Protein AF-A0A4Y2IUC2-F1 (afdb_monomer_lite)

Organism: Araneus ventricosus (NCBI:txid182803)

Radius of gyration: 19.15 Å; chains: 1; bounding box: 44×41×30 Å

Secondary structure (DSSP, 8-state):
-EEE--SS--EEETTEEE----EEESS--SEEEEEEE--TT-SB-EEEEEEE--PPP-TT------HHHHHHHHHHS--SS---SSHHHHHTT-

Structure (mmCIF, N/CA/C/O backbone):
data_AF-A0A4Y2IUC2-F1
#
_entry.id   AF-A0A4Y2IUC2-F1
#
loop_
_atom_site.group_PDB
_atom_site.id
_atom_site.type_symbol
_atom_site.label_atom_id
_atom_site.label_alt_id
_atom_site.label_comp_id
_atom_site.label_asym_id
_atom_site.label_entity_id
_atom_site.label_seq_id
_atom_site.pdbx_PDB_ins_code
_atom_site.Cartn_x
_atom_site.Cartn_y
_atom_site.Cartn_z
_atom_site.occupancy
_atom_site.B_iso_or_equiv
_atom_site.auth_seq_id
_atom_site.auth_comp_id
_atom_site.auth_asym_id
_atom_site.auth_atom_id
_atom_site.pdbx_PDB_model_num
ATOM 1 N N . MET A 1 1 ? -12.168 -16.362 12.100 1.00 56.31 1 MET A N 1
ATOM 2 C CA . MET A 1 1 ? -10.941 -15.839 11.464 1.00 56.31 1 MET A CA 1
ATOM 3 C C . MET A 1 1 ? -11.319 -15.562 10.030 1.00 56.31 1 MET A C 1
ATOM 5 O O . MET A 1 1 ? -11.787 -16.493 9.390 1.00 56.31 1 MET A O 1
ATOM 9 N N . ASN A 1 2 ? -11.204 -14.314 9.580 1.00 64.19 2 ASN A N 1
ATOM 10 C CA . ASN A 1 2 ? -11.553 -13.950 8.209 1.00 64.19 2 ASN A CA 1
ATOM 11 C C . ASN A 1 2 ? -10.262 -13.592 7.476 1.00 64.19 2 ASN A C 1
ATOM 13 O O . ASN A 1 2 ? -9.451 -12.812 7.979 1.00 64.19 2 ASN A O 1
ATOM 17 N N . ILE A 1 3 ? -10.072 -14.220 6.321 1.00 66.69 3 ILE A N 1
ATOM 18 C CA . ILE A 1 3 ? -8.996 -13.924 5.383 1.00 66.69 3 ILE A CA 1
ATOM 19 C C . ILE A 1 3 ? -9.595 -12.968 4.358 1.00 66.69 3 ILE A C 1
ATOM 21 O O . ILE A 1 3 ? -10.631 -13.277 3.771 1.00 66.69 3 ILE A O 1
ATOM 25 N N . ILE A 1 4 ? -8.983 -11.798 4.204 1.00 70.06 4 ILE A N 1
ATOM 26 C CA . ILE A 1 4 ? -9.424 -10.771 3.264 1.00 70.06 4 ILE A CA 1
ATOM 27 C C . ILE A 1 4 ? -8.305 -10.613 2.237 1.00 70.06 4 ILE A C 1
ATOM 29 O O . ILE A 1 4 ? -7.183 -10.272 2.607 1.00 70.06 4 ILE A O 1
ATOM 33 N N . ASP A 1 5 ? -8.612 -10.862 0.966 1.00 70.75 5 ASP A N 1
ATOM 34 C CA . ASP A 1 5 ? -7.639 -10.869 -0.126 1.00 70.75 5 ASP A CA 1
ATOM 35 C C . ASP A 1 5 ? -8.281 -10.311 -1.415 1.00 70.75 5 ASP A C 1
ATOM 37 O O . ASP A 1 5 ? -9.448 -10.610 -1.669 1.00 70.75 5 ASP A O 1
ATOM 41 N N . PRO A 1 6 ? -7.590 -9.484 -2.219 1.00 65.56 6 PRO A N 1
ATOM 42 C CA . PRO A 1 6 ? -7.981 -9.151 -3.582 1.00 65.56 6 PRO A CA 1
ATOM 43 C C . PRO A 1 6 ? -7.973 -10.386 -4.478 1.00 65.56 6 PRO A C 1
ATOM 45 O O . PRO A 1 6 ? -7.137 -11.274 -4.335 1.00 65.56 6 PRO A O 1
ATOM 48 N N . GLU A 1 7 ? -8.857 -10.387 -5.469 1.00 68.44 7 GLU A N 1
ATOM 49 C CA . GLU A 1 7 ? -8.986 -11.482 -6.439 1.00 68.44 7 GLU A CA 1
ATOM 50 C C . GLU A 1 7 ? -7.811 -11.567 -7.433 1.00 68.44 7 GLU A C 1
ATOM 52 O O . GLU A 1 7 ? -7.665 -12.554 -8.153 1.00 68.44 7 GLU A O 1
ATOM 57 N N . THR A 1 8 ? -6.964 -10.539 -7.489 1.00 68.50 8 THR A N 1
ATOM 58 C CA . THR A 1 8 ? -5.874 -10.392 -8.457 1.00 68.50 8 THR A CA 1
ATOM 59 C C . THR A 1 8 ? -4.507 -10.770 -7.871 1.00 68.50 8 THR A C 1
ATOM 61 O O . THR A 1 8 ? -4.202 -10.428 -6.724 1.00 68.50 8 THR A O 1
ATOM 64 N N . PRO A 1 9 ? -3.632 -11.429 -8.662 1.00 67.88 9 PRO A N 1
ATOM 65 C CA . PRO A 1 9 ? -2.240 -11.659 -8.286 1.00 67.88 9 PRO A CA 1
ATOM 66 C C . PRO A 1 9 ? -1.515 -10.355 -7.960 1.00 67.88 9 PRO A C 1
ATOM 68 O O . PRO A 1 9 ? -1.748 -9.333 -8.603 1.00 67.88 9 PRO A O 1
ATOM 71 N N . LYS A 1 10 ? -0.622 -10.406 -6.971 1.00 65.31 10 LYS A N 1
ATOM 72 C CA . LYS A 1 10 ? -0.003 -9.208 -6.387 1.00 65.31 10 LYS A CA 1
ATOM 73 C C . LYS A 1 10 ? 1.473 -9.117 -6.669 1.00 65.31 10 LYS A C 1
ATOM 75 O O . LYS A 1 10 ? 1.975 -8.027 -6.878 1.00 65.31 10 LYS A O 1
ATOM 80 N N . ARG A 1 11 ? 2.159 -10.252 -6.728 1.00 73.00 11 ARG A N 1
ATOM 81 C CA . ARG A 1 11 ? 3.558 -10.299 -7.125 1.00 73.00 11 ARG A CA 1
ATOM 82 C C . ARG A 1 11 ? 3.669 -10.793 -8.552 1.00 73.00 11 ARG A C 1
ATOM 84 O O . ARG A 1 11 ? 3.143 -11.864 -8.871 1.00 73.00 11 ARG A O 1
ATOM 91 N N . PHE A 1 12 ? 4.412 -10.053 -9.361 1.00 74.81 12 PHE A N 1
ATOM 92 C CA . PHE A 1 12 ? 4.716 -10.405 -10.739 1.00 74.81 12 PHE A CA 1
ATOM 93 C C . PHE A 1 12 ? 6.219 -10.593 -10.880 1.00 74.81 12 PHE A C 1
ATOM 95 O O . PHE A 1 12 ? 6.988 -9.645 -10.758 1.00 74.81 12 PHE A O 1
ATOM 102 N N . ASP A 1 13 ? 6.641 -11.828 -11.139 1.00 76.00 13 ASP A N 1
ATOM 103 C CA . ASP A 1 13 ? 8.029 -12.132 -11.466 1.00 76.00 13 ASP A CA 1
ATOM 104 C C . ASP A 1 13 ? 8.115 -12.879 -12.814 1.00 76.00 13 ASP A C 1
ATOM 106 O O . ASP A 1 13 ? 7.090 -13.301 -13.361 1.00 76.00 13 ASP A O 1
ATOM 110 N N . PRO A 1 14 ? 9.317 -13.067 -13.390 1.00 75.50 14 PRO A N 1
ATOM 111 C CA . PRO A 1 14 ? 9.468 -13.768 -14.669 1.00 75.50 14 PRO A CA 1
ATOM 112 C C . PRO A 1 14 ? 8.989 -15.231 -14.672 1.00 75.50 14 PRO A C 1
ATOM 114 O O . PRO A 1 14 ? 8.885 -15.837 -15.737 1.00 75.50 14 PRO A O 1
ATOM 117 N N . ARG A 1 15 ? 8.743 -15.825 -13.499 1.00 81.44 15 ARG A N 1
ATOM 118 C CA . ARG A 1 15 ? 8.278 -17.206 -13.309 1.00 81.44 15 ARG A CA 1
ATOM 119 C C . ARG A 1 15 ? 6.754 -17.280 -13.180 1.00 81.44 15 ARG A C 1
ATOM 121 O O . ARG A 1 15 ? 6.208 -18.375 -13.305 1.00 81.44 15 ARG A O 1
ATOM 128 N N . GLY A 1 16 ? 6.074 -16.156 -12.951 1.00 78.88 16 GLY A N 1
ATOM 129 C CA . GLY A 1 16 ? 4.618 -16.070 -12.942 1.00 78.88 16 GLY A CA 1
ATOM 130 C C . GLY A 1 16 ? 4.058 -15.067 -11.936 1.00 78.88 16 GLY A C 1
ATOM 131 O O . GLY A 1 16 ? 4.763 -14.251 -11.344 1.00 78.88 16 GLY A O 1
ATOM 132 N N . SER A 1 17 ? 2.740 -15.135 -11.760 1.00 81.25 17 SER A N 1
ATOM 133 C CA . SER A 1 17 ? 1.975 -14.286 -10.846 1.00 81.25 17 SER A CA 1
ATOM 134 C C . SER A 1 17 ? 1.643 -15.050 -9.565 1.00 81.25 17 SER A C 1
ATOM 136 O O . SER A 1 17 ? 1.203 -16.198 -9.634 1.00 81.25 17 SER A O 1
ATOM 138 N N . THR A 1 18 ? 1.814 -14.428 -8.395 1.00 80.19 18 THR A N 1
ATOM 139 C CA . THR A 1 18 ? 1.483 -15.058 -7.101 1.00 80.19 18 THR A CA 1
ATOM 140 C C . THR A 1 18 ? 0.687 -14.131 -6.181 1.00 80.19 18 THR A C 1
ATOM 142 O O . THR A 1 18 ? 0.781 -12.905 -6.263 1.00 80.19 18 THR A O 1
ATOM 145 N N . ILE A 1 19 ? -0.123 -14.734 -5.307 1.00 73.94 19 ILE A N 1
ATOM 146 C CA . ILE A 1 19 ? -0.872 -14.057 -4.243 1.00 73.94 19 ILE A CA 1
ATOM 147 C C . ILE A 1 19 ? -0.164 -14.392 -2.927 1.00 73.94 19 ILE A C 1
ATOM 149 O O . ILE A 1 19 ? -0.330 -15.490 -2.398 1.00 73.94 19 ILE A O 1
ATOM 153 N N . ILE A 1 20 ? 0.703 -13.494 -2.455 1.00 79.25 20 ILE A N 1
ATOM 154 C CA . ILE A 1 20 ? 1.494 -13.710 -1.227 1.00 79.25 20 ILE A CA 1
ATOM 155 C C . ILE A 1 20 ? 1.363 -12.592 -0.196 1.00 79.25 20 ILE A C 1
ATOM 157 O O . ILE A 1 20 ? 1.666 -12.807 0.975 1.00 79.25 20 ILE A O 1
ATOM 161 N N . ASP A 1 21 ? 0.886 -11.418 -0.595 1.00 73.25 21 ASP A N 1
ATOM 162 C CA . ASP A 1 21 ? 0.571 -10.350 0.346 1.00 73.25 21 ASP A CA 1
ATOM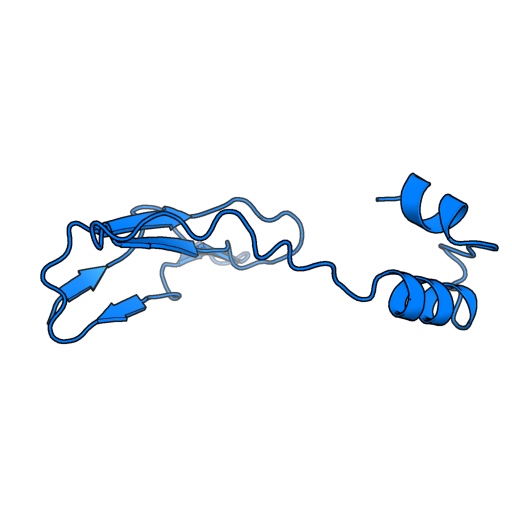 163 C C . ASP A 1 21 ? -0.845 -10.599 0.867 1.00 73.25 21 ASP A C 1
ATOM 165 O O . ASP A 1 21 ? -1.753 -10.755 0.065 1.00 73.25 21 ASP A O 1
ATOM 169 N N . LEU A 1 22 ? -1.075 -10.652 2.178 1.00 74.81 22 LEU A N 1
ATOM 170 C CA . LEU A 1 22 ? -2.399 -10.937 2.746 1.00 74.81 22 LEU A CA 1
ATOM 171 C C . LEU A 1 22 ? -2.623 -10.135 4.031 1.00 74.81 22 LEU A C 1
ATOM 173 O O . LEU A 1 22 ? -1.696 -9.963 4.823 1.00 74.81 22 LEU A O 1
ATOM 177 N N . ALA A 1 23 ? -3.862 -9.696 4.272 1.00 72.06 23 ALA A N 1
ATOM 178 C CA . ALA A 1 23 ? -4.284 -9.187 5.573 1.00 72.06 23 ALA A CA 1
ATOM 179 C C . ALA A 1 23 ? -5.078 -10.252 6.336 1.00 72.06 23 ALA A C 1
ATOM 181 O O . ALA A 1 23 ? -6.091 -10.776 5.868 1.00 72.06 23 ALA A O 1
ATOM 182 N N . VAL A 1 24 ? -4.624 -10.544 7.554 1.00 77.56 24 VAL A N 1
ATOM 183 C CA . VAL A 1 24 ? -5.295 -11.469 8.467 1.00 77.56 24 VAL A CA 1
ATOM 184 C C . VAL A 1 24 ? -5.940 -10.674 9.585 1.00 77.56 24 VAL A C 1
ATOM 186 O O . VAL A 1 24 ? -5.270 -9.909 10.279 1.00 77.56 24 VAL A O 1
ATOM 189 N N . ALA A 1 25 ? -7.236 -10.896 9.790 1.00 71.06 25 ALA A N 1
ATOM 190 C CA . ALA A 1 25 ? -7.980 -10.223 10.833 1.00 71.06 25 ALA A CA 1
ATOM 191 C C . ALA A 1 25 ? -8.686 -11.192 11.786 1.00 71.06 25 ALA A C 1
ATOM 193 O O . ALA A 1 25 ? -9.311 -12.186 11.392 1.00 71.06 25 ALA A O 1
ATOM 194 N N . ILE A 1 26 ? -8.617 -10.858 13.073 1.00 71.25 26 ILE A N 1
ATOM 195 C CA . ILE A 1 26 ? -9.309 -11.561 14.149 1.00 71.25 26 ILE A CA 1
ATOM 196 C C . ILE A 1 26 ? -10.433 -10.651 14.640 1.00 71.25 26 ILE A C 1
ATOM 198 O O . ILE A 1 26 ? -10.191 -9.498 14.977 1.00 71.25 26 ILE A O 1
ATOM 202 N N . ASN A 1 27 ? -11.653 -11.188 14.702 1.00 72.88 27 ASN A N 1
ATOM 203 C CA . ASN A 1 27 ? -12.815 -10.518 15.290 1.00 72.88 27 ASN A CA 1
ATOM 204 C C . ASN A 1 27 ? -13.246 -9.204 14.592 1.00 72.88 27 ASN A C 1
ATOM 206 O O . ASN A 1 27 ? -13.622 -8.240 15.253 1.00 72.88 27 ASN A O 1
ATOM 210 N N . ILE A 1 28 ? -13.196 -9.160 13.254 1.00 71.12 28 ILE A N 1
ATOM 211 C CA . ILE A 1 28 ? -13.767 -8.059 12.462 1.00 71.12 28 ILE A CA 1
ATOM 212 C C . ILE A 1 28 ? -15.226 -8.379 12.114 1.00 71.12 28 ILE A C 1
ATOM 214 O O . ILE A 1 28 ? -15.487 -9.358 11.421 1.00 71.12 28 ILE A O 1
ATOM 218 N N . ASN A 1 29 ? -16.148 -7.518 12.558 1.00 78.62 29 ASN A N 1
ATOM 219 C CA . ASN A 1 29 ? -17.582 -7.544 12.223 1.00 78.62 29 ASN A CA 1
ATOM 220 C C . ASN A 1 29 ? -17.982 -6.369 11.310 1.00 78.62 29 ASN A C 1
ATOM 222 O O . ASN A 1 29 ? -19.106 -5.878 11.370 1.00 78.62 29 ASN A O 1
ATOM 226 N N . TYR A 1 30 ? -17.043 -5.889 10.497 1.00 81.00 30 TYR A N 1
ATOM 227 C CA . TYR A 1 30 ? -17.255 -4.802 9.546 1.00 81.00 30 TYR A CA 1
ATOM 228 C C . TYR A 1 30 ? -17.363 -5.362 8.132 1.00 81.00 30 TYR A C 1
ATOM 230 O O . TYR A 1 30 ? -16.685 -6.341 7.802 1.00 81.00 30 TYR A O 1
ATOM 238 N N . ALA A 1 31 ? -18.187 -4.735 7.289 1.00 81.38 31 ALA A N 1
ATOM 239 C CA . ALA A 1 31 ? -18.135 -5.013 5.859 1.00 81.38 31 ALA A CA 1
ATOM 240 C C . ALA A 1 31 ? -16.732 -4.648 5.358 1.00 81.38 31 ALA A C 1
ATOM 242 O O . ALA A 1 31 ? -16.172 -3.620 5.743 1.00 81.38 31 ALA A O 1
ATOM 243 N N . SER A 1 32 ? -16.131 -5.528 4.561 1.00 79.31 32 SER A N 1
ATOM 244 C CA . SER A 1 32 ? -14.735 -5.385 4.163 1.00 79.31 32 SER A CA 1
ATOM 245 C C . SER A 1 32 ? -14.529 -5.760 2.708 1.00 79.31 32 SER A C 1
ATOM 247 O O . SER A 1 32 ? -15.177 -6.679 2.208 1.00 79.31 32 SER A O 1
ATOM 249 N N . THR A 1 33 ? -13.639 -5.038 2.034 1.00 82.38 33 THR A N 1
ATOM 250 C CA . THR A 1 33 ? -13.218 -5.329 0.659 1.00 82.38 33 THR A CA 1
ATOM 251 C C . THR A 1 33 ? -11.710 -5.163 0.529 1.00 82.38 33 THR A C 1
ATOM 253 O O . THR A 1 33 ? -11.073 -4.467 1.326 1.00 82.38 33 THR A O 1
ATOM 256 N N . ALA A 1 34 ? -11.125 -5.819 -0.469 1.00 80.75 34 ALA A N 1
ATOM 257 C CA . ALA A 1 34 ? -9.705 -5.733 -0.768 1.00 80.75 34 ALA A CA 1
ATOM 258 C C . ALA A 1 34 ? -9.485 -5.617 -2.267 1.00 80.75 34 ALA A C 1
ATOM 260 O O . ALA A 1 34 ? -10.045 -6.391 -3.035 1.00 80.75 34 ALA A O 1
ATOM 261 N N . ASN A 1 35 ? -8.648 -4.663 -2.662 1.00 79.50 35 ASN A N 1
ATOM 262 C CA . ASN A 1 35 ? -8.312 -4.414 -4.058 1.00 79.50 35 ASN A CA 1
ATOM 263 C C . ASN A 1 35 ? -6.796 -4.285 -4.213 1.00 79.50 35 ASN A C 1
ATOM 265 O O . ASN A 1 35 ? -6.126 -3.727 -3.341 1.00 79.50 35 ASN A O 1
ATOM 269 N N . SER A 1 36 ? -6.258 -4.786 -5.323 1.00 75.19 36 SER A N 1
ATOM 270 C CA . SER A 1 36 ? -4.888 -4.480 -5.738 1.00 75.19 36 SER A CA 1
ATOM 271 C C . SER A 1 36 ? -4.852 -3.108 -6.409 1.00 75.19 36 SER A C 1
ATOM 273 O O . SER A 1 36 ? -5.667 -2.829 -7.288 1.00 75.19 36 SER A O 1
ATOM 275 N N . GLU A 1 37 ? -3.884 -2.284 -6.043 1.00 79.56 37 GLU A N 1
ATOM 276 C CA . GLU A 1 37 ? -3.618 -0.981 -6.641 1.00 79.56 37 GLU A CA 1
ATOM 277 C C . GLU A 1 37 ? -2.379 -1.091 -7.534 1.00 79.56 37 GLU A C 1
ATOM 279 O O . GLU A 1 37 ? -1.393 -1.743 -7.181 1.00 79.56 37 GLU A O 1
ATOM 284 N N . ASN A 1 38 ? -2.431 -0.457 -8.704 1.00 70.12 38 ASN A N 1
ATOM 285 C CA . ASN A 1 38 ? -1.329 -0.491 -9.655 1.00 70.12 38 ASN A CA 1
ATOM 286 C C . ASN A 1 38 ? -0.280 0.568 -9.286 1.00 70.12 38 ASN A C 1
ATOM 288 O O . ASN A 1 38 ? -0.434 1.738 -9.634 1.00 70.12 38 ASN A O 1
ATOM 292 N N . GLU A 1 39 ? 0.770 0.167 -8.570 1.00 63.81 39 GLU A N 1
ATOM 293 C CA . GLU A 1 39 ? 1.932 1.020 -8.303 1.00 63.81 39 GLU A CA 1
ATOM 294 C C . GLU A 1 39 ? 3.055 0.724 -9.302 1.00 63.81 39 GLU A C 1
ATOM 296 O O . GLU A 1 39 ? 3.425 -0.423 -9.524 1.00 63.81 39 GLU A O 1
ATOM 301 N N . LEU A 1 40 ? 3.607 1.773 -9.918 1.00 62.75 40 LEU A N 1
ATOM 302 C CA . LEU A 1 40 ? 4.490 1.654 -11.088 1.00 62.75 40 LEU A CA 1
ATOM 303 C C . LEU A 1 40 ? 5.944 1.259 -10.766 1.00 62.75 40 LEU A C 1
ATOM 305 O O . LEU A 1 40 ? 6.736 1.078 -11.687 1.00 62.75 40 LEU A O 1
ATOM 309 N N . PHE A 1 41 ? 6.313 1.139 -9.487 1.00 69.19 41 PHE A N 1
ATOM 310 C CA . PHE A 1 41 ? 7.719 1.069 -9.059 1.00 69.19 41 PHE A CA 1
ATOM 311 C C . PHE A 1 41 ? 8.099 -0.193 -8.265 1.00 69.19 41 PHE A C 1
ATOM 313 O O . PHE A 1 41 ? 9.224 -0.280 -7.777 1.00 69.19 41 PHE A O 1
ATOM 320 N N . SER A 1 42 ? 7.198 -1.169 -8.133 1.00 76.88 42 SER A N 1
ATOM 321 C CA . SER A 1 42 ? 7.402 -2.386 -7.333 1.00 76.88 42 SER A CA 1
ATOM 322 C C . SER A 1 42 ? 6.981 -3.636 -8.113 1.00 76.88 42 SER A C 1
ATOM 324 O O . SER A 1 42 ? 6.033 -3.593 -8.894 1.00 76.88 42 SER A O 1
ATOM 326 N N . ASP A 1 43 ? 7.669 -4.761 -7.897 1.00 73.81 43 ASP A N 1
ATOM 327 C CA . ASP A 1 43 ? 7.254 -6.083 -8.398 1.00 73.81 43 ASP A CA 1
ATOM 328 C C . ASP A 1 43 ? 6.094 -6.685 -7.579 1.00 73.81 43 ASP A C 1
ATOM 330 O O . ASP A 1 43 ? 5.500 -7.692 -7.974 1.00 73.81 43 ASP A O 1
ATOM 334 N N . HIS A 1 44 ? 5.749 -6.039 -6.462 1.00 79.38 44 HIS A N 1
ATOM 335 C CA . HIS A 1 44 ? 4.538 -6.252 -5.676 1.00 79.38 44 HIS A CA 1
ATOM 336 C C . HIS A 1 44 ? 3.549 -5.089 -5.859 1.00 79.38 44 HIS A C 1
ATOM 338 O O . HIS A 1 44 ? 3.910 -3.931 -5.642 1.00 79.38 44 HIS A O 1
ATOM 344 N N . LEU A 1 45 ? 2.293 -5.402 -6.180 1.00 78.81 45 LEU A N 1
ATOM 345 C CA . LEU A 1 45 ? 1.174 -4.466 -6.182 1.00 78.81 45 LEU A CA 1
ATOM 346 C C . LEU A 1 45 ? 0.749 -4.140 -4.753 1.00 78.81 45 LEU A C 1
ATOM 348 O O . LEU A 1 45 ? 0.522 -5.033 -3.931 1.00 78.81 45 LEU A O 1
ATOM 352 N N . SER A 1 46 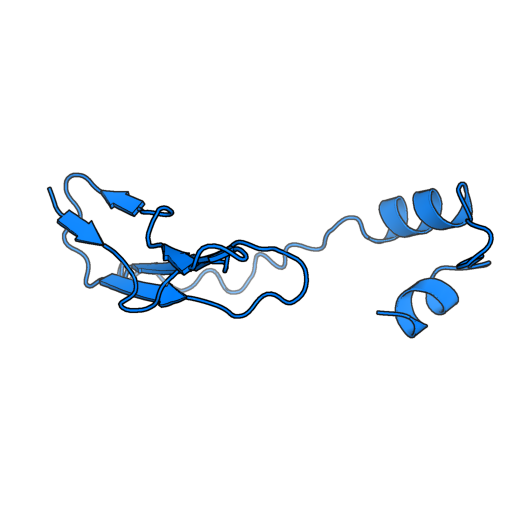? 0.557 -2.851 -4.487 1.00 80.19 46 SER A N 1
ATOM 353 C CA . SER A 1 46 ? -0.053 -2.398 -3.244 1.00 80.19 46 SER A CA 1
ATOM 354 C C . SER A 1 46 ? -1.448 -2.981 -3.075 1.00 80.19 46 SER A C 1
ATOM 356 O O . SER A 1 46 ? -2.194 -3.165 -4.036 1.00 80.19 46 SER A O 1
ATOM 358 N N . VAL A 1 47 ? -1.831 -3.248 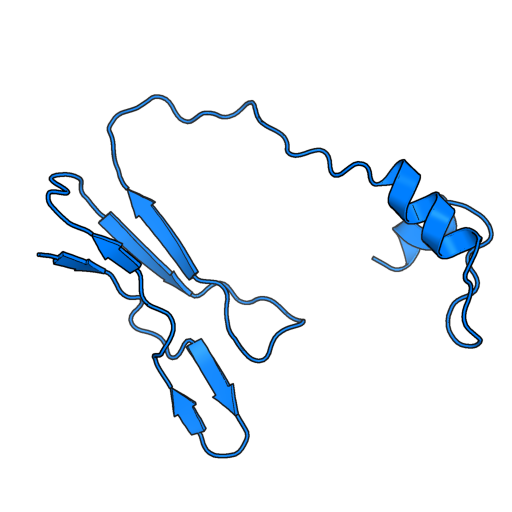-1.829 1.00 76.62 47 VAL A N 1
ATOM 359 C CA . VAL A 1 47 ? -3.162 -3.764 -1.508 1.00 76.62 47 VAL A CA 1
ATOM 360 C C . VAL A 1 47 ? -3.895 -2.771 -0.635 1.00 76.62 47 VAL A C 1
ATOM 362 O O . VAL A 1 47 ? -3.440 -2.429 0.458 1.00 76.62 47 VAL A O 1
ATOM 365 N N . ARG A 1 48 ? -5.067 -2.346 -1.098 1.00 81.00 48 ARG A N 1
ATOM 366 C CA . ARG A 1 48 ? -5.961 -1.486 -0.336 1.00 81.00 48 ARG A CA 1
ATOM 367 C C . ARG A 1 48 ? -7.061 -2.324 0.300 1.00 81.00 48 ARG A C 1
ATOM 369 O O . ARG A 1 48 ? -7.890 -2.902 -0.399 1.00 81.00 48 ARG A O 1
ATOM 376 N N . TYR A 1 49 ? -7.080 -2.337 1.629 1.00 80.62 49 TYR A N 1
ATOM 377 C CA . TYR A 1 49 ? -8.137 -2.948 2.430 1.00 80.62 49 TYR A CA 1
ATOM 378 C C . TYR A 1 49 ? -9.095 -1.865 2.920 1.00 80.62 49 TYR A C 1
ATOM 380 O O . TYR A 1 49 ? -8.677 -0.925 3.598 1.00 80.62 49 TYR A O 1
ATOM 388 N N . TRP A 1 50 ? -10.375 -2.005 2.593 1.00 80.44 50 TRP A N 1
ATOM 389 C CA . TRP A 1 50 ? -11.435 -1.153 3.119 1.00 80.44 50 TRP A CA 1
ATOM 390 C C . TRP A 1 50 ? -12.183 -1.887 4.220 1.00 80.44 50 TRP A C 1
ATOM 392 O O . TRP A 1 50 ? -12.588 -3.036 4.052 1.00 80.44 50 TRP A O 1
ATOM 402 N N . LEU A 1 51 ? -12.369 -1.201 5.342 1.00 84.12 51 LEU A N 1
ATOM 403 C CA . LEU A 1 51 ? -13.194 -1.638 6.459 1.00 84.12 51 LEU A CA 1
ATOM 404 C C . LEU A 1 51 ? -14.266 -0.574 6.668 1.00 84.12 51 LEU A C 1
ATOM 406 O O . LEU A 1 51 ? -13.940 0.571 6.980 1.00 84.12 51 LEU A O 1
ATOM 410 N N . ASP A 1 52 ? -15.530 -0.943 6.492 1.00 81.88 52 ASP A N 1
ATOM 411 C CA . ASP A 1 52 ? -16.649 -0.058 6.795 1.00 81.88 52 ASP A CA 1
ATOM 412 C C . ASP A 1 52 ? -16.947 -0.100 8.294 1.00 81.88 52 ASP A C 1
ATOM 414 O O . ASP A 1 52 ? -17.719 -0.918 8.800 1.00 81.88 52 ASP A O 1
ATOM 418 N N . THR A 1 53 ? -16.262 0.773 9.021 1.00 79.19 53 THR A N 1
ATOM 419 C CA . THR A 1 53 ? -16.373 0.899 10.473 1.00 79.19 53 THR A CA 1
ATOM 420 C C . THR A 1 53 ? -17.511 1.821 10.910 1.00 79.19 53 THR A C 1
ATOM 422 O O . THR A 1 53 ? -17.630 2.083 12.108 1.00 79.19 53 THR A O 1
ATOM 425 N N . ASN A 1 54 ? -18.325 2.356 9.982 1.00 74.44 54 ASN A N 1
ATOM 426 C CA . ASN A 1 54 ? -19.288 3.445 10.231 1.00 74.44 54 ASN A CA 1
ATOM 427 C C . ASN A 1 54 ? -18.680 4.678 10.936 1.00 74.44 54 ASN A C 1
ATOM 429 O O . ASN A 1 54 ? -19.392 5.533 11.465 1.00 74.44 54 ASN A O 1
ATOM 433 N N . THR A 1 55 ? -17.351 4.784 10.978 1.00 72.00 55 THR A N 1
ATOM 434 C CA . THR A 1 55 ? -16.660 5.942 11.535 1.00 72.00 55 THR A CA 1
ATOM 435 C C . THR A 1 55 ? -16.556 7.009 10.469 1.00 72.00 55 THR A C 1
ATOM 437 O O . THR A 1 55 ? -16.228 6.714 9.321 1.00 72.00 55 THR A O 1
ATOM 440 N N . ILE A 1 56 ? -16.765 8.256 10.875 1.00 71.00 56 ILE A N 1
ATOM 441 C CA . ILE A 1 56 ? -16.548 9.427 10.028 1.00 71.00 56 ILE A CA 1
ATOM 442 C C . ILE A 1 56 ? -15.151 9.325 9.409 1.00 71.00 56 ILE A C 1
ATOM 444 O O . ILE A 1 56 ? -14.161 9.163 10.130 1.00 71.00 56 ILE A O 1
ATOM 448 N N . THR A 1 57 ? -15.074 9.377 8.081 1.00 63.81 57 THR A N 1
ATOM 449 C CA . THR A 1 57 ? -13.811 9.314 7.350 1.00 63.81 57 THR A CA 1
ATOM 450 C C . THR A 1 57 ? -12.895 10.410 7.883 1.00 63.81 57 THR A C 1
ATOM 452 O O . THR A 1 57 ? -13.257 11.586 7.879 1.00 63.81 57 THR A O 1
ATOM 455 N N . TYR A 1 58 ? -11.705 10.039 8.358 1.00 54.91 58 TYR A N 1
ATOM 456 C CA . TYR A 1 58 ? -10.685 11.002 8.772 1.00 54.91 58 TYR A CA 1
ATOM 457 C C . TYR A 1 58 ? -10.116 11.693 7.521 1.00 54.91 58 TYR A C 1
ATOM 459 O O . TYR A 1 58 ? -9.041 11.360 7.033 1.00 54.91 58 TYR A O 1
ATOM 467 N N . THR A 1 59 ? -10.844 12.671 6.984 1.00 57.44 59 THR A N 1
ATOM 468 C CA . THR A 1 59 ? -10.499 13.428 5.767 1.00 57.44 59 THR A CA 1
ATOM 469 C C . THR A 1 59 ? -9.312 14.383 5.943 1.00 57.44 59 THR A C 1
ATOM 471 O O . THR A 1 59 ? -8.842 14.953 4.966 1.00 57.44 59 THR A O 1
ATOM 474 N N . HIS A 1 60 ? -8.793 14.560 7.165 1.00 48.12 60 HIS A N 1
ATOM 475 C CA . HIS A 1 60 ? -7.885 15.668 7.503 1.00 48.12 60 HIS A CA 1
ATOM 476 C C . HIS A 1 60 ? -6.478 15.280 7.972 1.00 48.12 60 HIS A C 1
ATOM 478 O O . HIS A 1 60 ? -5.745 16.138 8.462 1.00 48.12 60 HIS A O 1
ATOM 484 N N . LYS A 1 61 ? -6.039 14.031 7.800 1.00 49.78 61 LYS A N 1
ATOM 485 C CA . LYS A 1 61 ? -4.597 13.744 7.856 1.00 49.78 61 LYS A CA 1
ATOM 486 C C . LYS A 1 61 ? -4.058 13.665 6.440 1.00 49.78 61 LYS A C 1
ATOM 488 O O . LYS A 1 61 ? -3.825 12.586 5.913 1.00 49.78 61 LYS A O 1
ATOM 493 N N . ILE A 1 62 ? -3.845 14.835 5.842 1.00 50.53 62 ILE A N 1
ATOM 494 C CA . ILE A 1 62 ? -2.902 14.942 4.733 1.00 50.53 62 ILE A CA 1
ATOM 495 C C . ILE A 1 62 ? -1.556 14.555 5.341 1.00 50.53 62 ILE A C 1
ATOM 497 O O . ILE A 1 62 ? -0.994 15.296 6.150 1.00 50.53 62 ILE A O 1
ATOM 501 N N . PHE A 1 63 ? -1.075 13.354 5.026 1.00 47.56 63 PHE A N 1
ATOM 502 C CA . PHE A 1 63 ? 0.331 13.051 5.210 1.00 47.56 63 PHE A CA 1
ATOM 503 C C . PHE A 1 63 ? 1.060 13.983 4.253 1.00 47.56 63 PHE A C 1
ATOM 505 O O . PHE A 1 63 ? 1.114 13.735 3.055 1.00 47.56 63 PHE A O 1
ATOM 512 N N . VAL A 1 64 ? 1.516 15.118 4.771 1.00 53.44 64 VAL A N 1
ATOM 513 C CA . VAL A 1 64 ? 2.473 15.959 4.072 1.00 53.44 64 VAL A CA 1
ATOM 514 C C . VAL A 1 64 ? 3.808 15.292 4.376 1.00 53.44 64 VAL A C 1
ATOM 516 O O . VAL A 1 64 ? 4.314 15.476 5.491 1.00 53.44 64 VAL A O 1
ATOM 519 N N . PRO A 1 65 ? 4.367 14.453 3.476 1.00 55.69 65 PRO A N 1
ATOM 520 C CA . PRO A 1 65 ? 5.751 14.042 3.643 1.00 55.69 65 PRO A CA 1
ATOM 521 C C . PRO A 1 65 ? 6.560 15.318 3.847 1.00 55.69 65 PRO A C 1
ATOM 523 O O . PRO A 1 65 ? 6.227 16.359 3.277 1.00 55.69 65 PRO A O 1
ATOM 526 N N . ASN A 1 66 ? 7.604 15.278 4.675 1.00 67.56 66 ASN A N 1
ATOM 527 C CA . ASN A 1 66 ? 8.522 16.409 4.795 1.00 67.56 66 ASN A CA 1
ATOM 528 C C . ASN A 1 66 ? 9.352 16.509 3.502 1.00 67.56 66 ASN A C 1
ATOM 530 O O . ASN A 1 66 ? 10.553 16.244 3.478 1.00 67.56 66 ASN A O 1
ATOM 534 N N . PHE A 1 67 ? 8.660 16.814 2.407 1.00 67.81 67 PHE A N 1
ATOM 535 C CA . PHE A 1 67 ? 9.119 16.758 1.035 1.00 67.81 67 PHE A CA 1
ATOM 536 C C . PHE A 1 67 ? 10.236 17.765 0.836 1.00 67.81 67 PHE A C 1
ATOM 538 O O . PHE A 1 67 ? 11.214 17.460 0.177 1.00 67.81 67 PHE A O 1
ATOM 545 N N . LYS A 1 68 ? 10.177 18.887 1.560 1.00 73.00 68 LYS A N 1
ATOM 546 C CA . LYS A 1 68 ? 11.239 19.886 1.609 1.00 73.00 68 LYS A CA 1
ATOM 547 C C . LYS A 1 68 ? 12.575 19.311 2.093 1.00 73.00 68 LYS A C 1
ATOM 549 O O . LYS A 1 68 ? 13.594 19.504 1.442 1.00 73.00 68 LYS A O 1
ATOM 554 N N . LYS A 1 69 ? 12.576 18.527 3.178 1.00 75.81 69 LYS A N 1
ATOM 555 C CA . LYS A 1 69 ? 13.794 17.855 3.671 1.00 75.81 69 LYS A CA 1
ATOM 556 C C . LYS A 1 69 ? 14.313 16.809 2.675 1.00 75.81 69 LYS A C 1
ATOM 558 O O . LYS A 1 69 ? 15.519 16.594 2.558 1.00 75.81 69 LYS A O 1
ATOM 563 N N . HIS A 1 70 ? 13.405 16.151 1.956 1.00 77.19 70 HIS A N 1
ATOM 564 C CA . HIS A 1 70 ? 13.771 15.177 0.931 1.00 77.19 70 HIS A CA 1
ATOM 565 C C . HIS A 1 70 ? 14.350 15.855 -0.321 1.00 77.19 70 HIS A C 1
ATOM 567 O O . HIS A 1 70 ? 15.402 15.440 -0.794 1.00 77.19 70 HIS A O 1
ATOM 573 N N . GLN A 1 71 ? 13.750 16.957 -0.778 1.00 83.00 71 GLN A N 1
ATOM 574 C CA . GLN A 1 71 ? 14.250 17.802 -1.864 1.00 83.00 71 GLN A CA 1
ATOM 575 C C . GLN A 1 71 ? 15.658 18.326 -1.560 1.00 83.00 71 GLN A C 1
ATOM 577 O O . GLN A 1 71 ? 16.544 18.211 -2.399 1.00 83.00 71 GLN A O 1
ATOM 582 N N . GLU A 1 72 ? 15.900 18.821 -0.342 1.00 84.31 72 GLU A N 1
ATOM 583 C CA . GLU A 1 72 ? 17.238 19.246 0.098 1.00 84.31 72 GLU A CA 1
ATOM 584 C C . GLU A 1 72 ? 18.259 18.102 0.026 1.00 84.31 72 GLU A C 1
ATOM 586 O O . GLU A 1 72 ? 19.385 18.304 -0.426 1.00 84.31 72 GLU A O 1
ATOM 591 N N . THR A 1 73 ? 17.860 16.889 0.416 1.00 85.12 73 THR A N 1
ATOM 592 C CA . THR A 1 73 ? 18.731 15.704 0.356 1.00 85.12 73 THR A CA 1
ATOM 593 C C . THR A 1 73 ? 19.075 15.331 -1.089 1.00 85.12 73 THR A C 1
ATOM 595 O O . THR A 1 73 ? 20.223 14.987 -1.367 1.00 85.12 73 THR A O 1
ATOM 598 N N . ILE A 1 74 ? 18.108 15.424 -2.006 1.00 82.94 74 ILE A N 1
ATOM 599 C CA . ILE A 1 74 ? 18.298 15.143 -3.437 1.00 82.94 74 ILE A CA 1
ATOM 600 C C .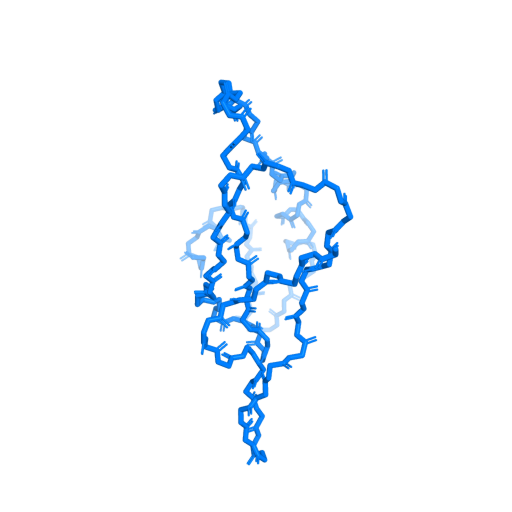 ILE A 1 74 ? 19.228 16.189 -4.073 1.00 82.94 74 ILE A C 1
ATOM 602 O O . ILE A 1 74 ? 20.161 15.819 -4.780 1.00 82.94 74 ILE A O 1
ATOM 606 N N . ILE A 1 75 ? 19.036 17.479 -3.772 1.00 88.81 75 ILE A N 1
ATOM 607 C CA . ILE A 1 75 ? 19.902 18.568 -4.267 1.00 88.81 75 ILE A CA 1
ATOM 608 C C . ILE A 1 75 ? 21.343 18.405 -3.756 1.00 88.81 75 ILE A C 1
ATOM 610 O O . ILE A 1 75 ? 22.295 18.685 -4.478 1.00 88.81 75 ILE A O 1
ATOM 614 N N . GLN A 1 76 ? 21.524 17.934 -2.518 1.00 88.38 76 GLN A N 1
ATOM 615 C CA . GLN A 1 76 ? 22.851 17.691 -1.935 1.00 88.38 76 GLN A CA 1
ATOM 616 C C . GLN A 1 76 ? 23.547 16.439 -2.486 1.00 88.38 76 GLN A C 1
ATOM 618 O O . GLN A 1 76 ? 24.764 16.321 -2.350 1.00 88.38 76 GLN A O 1
ATOM 623 N N . ASN A 1 77 ? 22.802 15.512 -3.094 1.00 87.00 77 ASN A N 1
ATOM 624 C CA . ASN A 1 77 ? 23.323 14.246 -3.614 1.00 87.00 77 ASN A CA 1
ATOM 625 C C . ASN A 1 77 ? 22.884 14.020 -5.073 1.00 87.00 77 ASN A C 1
ATOM 627 O O . ASN A 1 77 ? 22.154 13.065 -5.354 1.00 87.00 77 ASN A O 1
ATOM 631 N N . PRO A 1 78 ? 23.308 14.884 -6.013 1.00 84.62 78 PRO A N 1
ATOM 632 C CA . PRO A 1 78 ? 22.933 14.744 -7.410 1.00 84.62 78 PRO A CA 1
ATOM 633 C C . PRO A 1 78 ? 23.612 13.532 -8.053 1.00 84.62 78 PRO A C 1
ATOM 635 O O . PRO A 1 78 ? 24.690 13.089 -7.647 1.00 84.62 78 PRO A O 1
ATOM 638 N N . THR A 1 79 ? 22.996 13.021 -9.114 1.00 82.50 79 THR A N 1
ATOM 639 C CA . THR A 1 79 ? 23.553 11.948 -9.944 1.00 82.50 79 THR A CA 1
ATOM 640 C C . THR A 1 79 ? 23.879 12.475 -11.340 1.00 82.50 79 THR A C 1
ATOM 642 O O . THR A 1 79 ? 23.400 13.531 -11.748 1.00 82.50 79 THR A O 1
ATOM 645 N N . ALA A 1 80 ? 24.669 11.728 -12.117 1.00 81.69 80 ALA A N 1
ATOM 646 C CA . ALA A 1 80 ? 24.976 12.103 -13.502 1.00 81.69 80 ALA A CA 1
ATOM 647 C C . ALA A 1 80 ? 23.726 12.166 -14.405 1.00 81.69 80 ALA A C 1
ATOM 649 O O . ALA A 1 80 ? 23.726 12.882 -15.400 1.00 81.69 80 ALA A O 1
ATOM 650 N N . GLN A 1 81 ? 22.672 11.422 -14.054 1.00 83.81 81 GLN A N 1
ATOM 651 C CA . GLN A 1 81 ? 21.413 11.364 -14.798 1.00 83.81 81 GLN A CA 1
ATOM 652 C C . GLN A 1 81 ? 20.403 12.425 -14.332 1.00 83.81 81 GLN A C 1
ATOM 654 O O . GLN A 1 81 ? 19.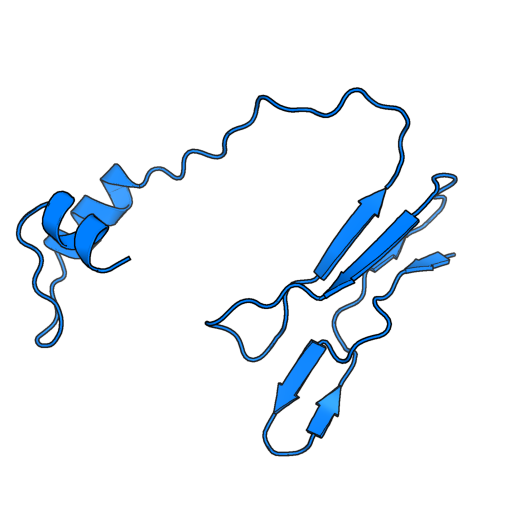541 12.821 -15.109 1.00 83.81 81 GLN A O 1
ATOM 659 N N . PHE A 1 82 ? 20.520 12.906 -13.090 1.00 82.88 82 PHE A N 1
ATOM 660 C CA . PHE A 1 82 ? 19.610 13.888 -12.511 1.00 82.88 82 PHE A CA 1
ATOM 661 C C . PHE A 1 82 ? 20.341 14.798 -11.516 1.00 82.88 82 PHE A C 1
ATOM 663 O O . PHE A 1 82 ? 20.792 14.345 -10.461 1.00 82.88 82 PHE A O 1
ATOM 670 N N . ASN A 1 83 ? 20.455 16.084 -11.865 1.00 86.94 83 ASN A N 1
ATOM 671 C CA . ASN A 1 83 ? 21.195 17.098 -11.106 1.00 86.94 83 ASN A CA 1
ATOM 672 C C . ASN A 1 83 ? 20.328 18.349 -10.836 1.00 86.94 83 ASN A C 1
ATOM 674 O O . ASN A 1 83 ? 20.579 19.414 -11.416 1.00 86.94 83 ASN A O 1
ATOM 678 N N . PRO A 1 84 ? 19.278 18.223 -10.004 1.00 85.38 84 PRO A N 1
ATOM 679 C CA . PRO A 1 84 ? 18.372 19.325 -9.712 1.00 85.38 84 PRO A CA 1
ATOM 680 C C . PRO A 1 84 ? 19.089 20.409 -8.908 1.00 85.38 84 PRO A C 1
ATOM 682 O O . PRO A 1 84 ? 19.812 20.122 -7.955 1.00 85.38 84 PRO A O 1
ATOM 685 N N . GLN A 1 85 ? 18.869 21.668 -9.275 1.00 88.00 85 GLN A N 1
ATOM 686 C CA . GLN A 1 85 ? 19.452 22.818 -8.581 1.00 88.00 85 GLN A CA 1
ATOM 687 C C . GLN A 1 85 ? 18.519 23.358 -7.493 1.00 88.00 85 GLN A C 1
ATOM 689 O O . GLN A 1 85 ? 18.957 24.051 -6.576 1.00 88.00 85 GLN A O 1
ATOM 694 N N . ASN A 1 86 ? 17.222 23.067 -7.592 1.00 85.94 86 ASN A N 1
ATOM 695 C CA . ASN A 1 86 ? 16.208 23.529 -6.653 1.00 85.94 86 ASN A CA 1
ATOM 696 C C . ASN A 1 86 ? 15.003 22.567 -6.605 1.00 85.94 86 ASN A C 1
ATOM 698 O O . ASN A 1 86 ? 14.900 21.628 -7.391 1.00 85.94 86 ASN A O 1
ATOM 702 N N . GLY A 1 87 ? 14.076 22.809 -5.672 1.00 80.12 87 GLY A N 1
ATOM 703 C CA . GLY A 1 87 ? 12.883 21.973 -5.500 1.00 80.12 87 GLY A CA 1
ATOM 704 C C . GLY A 1 87 ? 11.951 21.944 -6.718 1.00 80.12 87 GLY A C 1
ATOM 705 O O . GLY A 1 87 ? 11.342 20.911 -6.973 1.00 80.12 87 GLY A O 1
ATOM 706 N N . ALA A 1 88 ? 11.892 23.016 -7.516 1.00 83.50 88 ALA A N 1
ATOM 707 C CA . ALA A 1 88 ? 11.059 23.057 -8.719 1.00 83.50 88 ALA A CA 1
ATOM 708 C C . ALA A 1 88 ? 11.616 22.164 -9.839 1.00 83.50 88 ALA A C 1
ATOM 710 O O . ALA A 1 88 ? 10.843 21.596 -10.606 1.00 83.50 88 ALA A O 1
ATOM 711 N N . ASP A 1 89 ? 12.939 21.980 -9.901 1.00 81.94 89 ASP A N 1
ATOM 712 C CA . ASP A 1 89 ? 13.554 21.014 -10.820 1.00 81.94 89 ASP A CA 1
ATOM 713 C C . ASP A 1 89 ? 13.170 19.571 -10.446 1.00 81.94 89 ASP A C 1
ATOM 715 O O . ASP A 1 89 ? 13.027 18.726 -11.322 1.00 81.94 89 ASP A O 1
ATOM 719 N N . ILE A 1 90 ? 12.969 19.301 -9.150 1.00 81.56 90 ILE A N 1
ATOM 720 C CA . ILE A 1 90 ? 12.511 18.002 -8.633 1.00 81.56 90 ILE A CA 1
ATOM 721 C C . ILE A 1 90 ? 11.033 17.788 -8.940 1.00 81.56 90 ILE A C 1
ATOM 723 O O . ILE A 1 90 ? 10.655 16.729 -9.423 1.00 81.56 90 ILE A O 1
ATOM 727 N N . GLU A 1 91 ? 10.197 18.795 -8.700 1.00 77.38 91 GLU A N 1
ATOM 728 C CA . GLU A 1 91 ? 8.748 18.716 -8.929 1.00 77.38 91 GLU A CA 1
ATOM 729 C C . GLU A 1 91 ? 8.363 18.60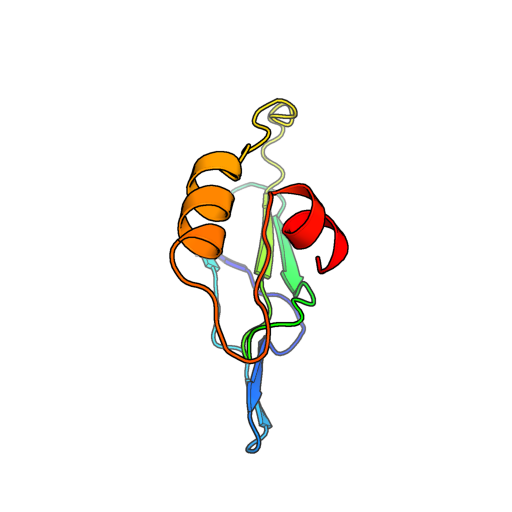0 -10.410 1.00 77.38 91 GLU A C 1
ATOM 731 O O . GLU A 1 91 ? 7.259 18.165 -10.713 1.00 77.38 91 GLU A O 1
ATOM 736 N N . LYS A 1 92 ? 9.255 18.978 -11.332 1.00 75.19 92 LYS A N 1
ATOM 737 C CA . LYS A 1 92 ? 9.033 18.876 -12.781 1.00 75.19 92 LYS A CA 1
ATOM 738 C C . LYS A 1 92 ? 9.319 17.478 -13.350 1.00 75.19 92 LYS A C 1
ATOM 740 O O . LYS A 1 92 ? 8.861 17.182 -14.451 1.00 75.19 92 LYS A O 1
ATOM 745 N N . GLU A 1 93 ? 10.090 16.667 -12.629 1.00 61.16 93 GLU A N 1
ATOM 746 C CA . GLU A 1 93 ? 10.462 15.300 -13.025 1.00 61.16 93 GLU A CA 1
ATOM 747 C C . GLU A 1 93 ? 9.490 14.238 -12.468 1.00 61.16 93 GLU A C 1
ATOM 749 O O . GLU A 1 93 ? 9.462 13.119 -12.977 1.00 61.16 93 GLU A O 1
ATOM 754 N N . VAL A 1 94 ? 8.705 14.578 -11.432 1.00 52.59 94 VAL A N 1
ATOM 755 C CA . VAL A 1 94 ? 7.682 13.706 -10.810 1.00 52.59 94 VAL A CA 1
ATOM 756 C C . VAL A 1 94 ? 6.390 13.677 -11.623 1.00 52.59 94 VAL A C 1
ATOM 758 O O . VAL A 1 94 ? 5.937 14.757 -12.064 1.00 52.59 94 VAL A O 1
#

pLDDT: mean 74.18, std 9.81, range [47.56, 88.81]

Foldseek 3Di:
DDWAFAPDFFAQDPVGGHGDDTDDDDPQPFDKHKHFADDPPDSGTDIDIDTPPVDDPPPPPPVPPVVVVVQVVCCVPDDPVGHDVGVVSVVVVD

Sequence (94 aa):
MNIIDPETPKRFDPRGSTIIDLAVAININYASTANSENELFSDHLSVRYWLDTNTITYTHKIFVPNFKKHQETIIQNPTAQFNPQNGADIEKEV